Protein AF-A0A9D6D0S6-F1 (afdb_monomer_lite)

pLDDT: mean 85.28, std 17.24, range [47.19, 98.06]

Radius of gyration: 24.93 Å; chains: 1; bounding box: 35×50×74 Å

Sequence (89 aa):
MKQRQTYIVFVRDNTTGGEFIHTYAESAGQHHRAIEATRRKYAEPRYTVHTAYTLDELENMTSTIRRWTAQPKRTEQLAMPDFLQLAKA

Structure (mmCIF, N/CA/C/O backbone):
data_AF-A0A9D6D0S6-F1
#
_entry.id   AF-A0A9D6D0S6-F1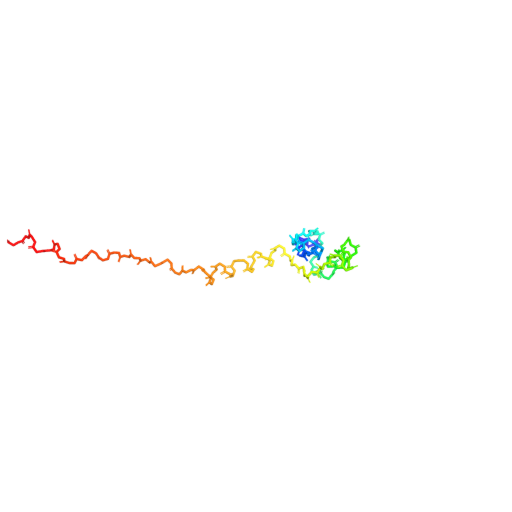
#
loop_
_atom_site.group_PDB
_atom_site.id
_atom_site.type_symbol
_atom_site.label_atom_id
_atom_site.label_alt_id
_atom_site.label_comp_id
_atom_site.label_asym_id
_atom_site.label_entity_id
_atom_site.label_seq_id
_atom_site.pdbx_PDB_ins_code
_atom_site.Cartn_x
_atom_site.Cartn_y
_atom_site.Cartn_z
_atom_site.occupancy
_atom_site.B_iso_or_equiv
_atom_site.auth_seq_id
_atom_site.auth_comp_id
_atom_site.auth_asym_id
_atom_site.auth_atom_id
_atom_site.pdbx_PDB_model_num
ATOM 1 N N . MET A 1 1 ? -23.143 -13.317 -1.829 1.00 55.38 1 MET A N 1
ATOM 2 C CA . MET A 1 1 ? -22.263 -12.462 -2.662 1.00 55.38 1 MET A CA 1
ATOM 3 C C . MET A 1 1 ? -20.934 -12.311 -1.936 1.00 55.38 1 MET A C 1
ATOM 5 O O . MET A 1 1 ? -20.971 -12.113 -0.730 1.00 55.38 1 MET A O 1
ATOM 9 N N . LYS A 1 2 ? -19.780 -12.468 -2.604 1.00 65.81 2 LYS A N 1
ATOM 10 C CA . LYS A 1 2 ? -18.481 -12.214 -1.950 1.00 65.81 2 LYS A CA 1
ATOM 11 C C . LYS A 1 2 ? -18.370 -10.714 -1.666 1.00 65.81 2 LYS A C 1
ATOM 13 O O . LYS A 1 2 ? -18.588 -9.917 -2.577 1.00 65.81 2 LYS A O 1
ATOM 18 N N . GLN A 1 3 ? -18.078 -10.345 -0.421 1.00 80.50 3 GLN A N 1
ATOM 19 C CA . GLN A 1 3 ? -17.881 -8.950 -0.036 1.00 80.50 3 GLN A CA 1
ATOM 20 C C . GLN A 1 3 ? -16.667 -8.406 -0.798 1.00 80.50 3 GLN A C 1
ATOM 22 O O . GLN A 1 3 ? -15.582 -8.993 -0.748 1.00 80.50 3 GLN A O 1
ATOM 27 N N . ARG A 1 4 ? -16.878 -7.337 -1.575 1.00 88.56 4 ARG A N 1
ATOM 28 C CA . ARG A 1 4 ? -15.786 -6.632 -2.251 1.00 88.56 4 ARG A CA 1
ATOM 29 C C . ARG A 1 4 ? -15.084 -5.747 -1.230 1.00 88.56 4 ARG A C 1
ATOM 31 O O . ARG A 1 4 ? -15.751 -5.079 -0.446 1.00 88.56 4 ARG A O 1
ATOM 38 N N . GLN A 1 5 ? -13.762 -5.751 -1.263 1.00 95.06 5 GLN A N 1
ATOM 39 C CA . GLN A 1 5 ? -12.898 -4.909 -0.454 1.00 95.06 5 GLN A CA 1
ATOM 40 C C . GLN A 1 5 ? -12.132 -3.948 -1.357 1.00 95.06 5 GLN A C 1
ATOM 42 O O . GLN A 1 5 ? -11.754 -4.285 -2.485 1.00 95.06 5 GLN A O 1
ATOM 47 N N . THR A 1 6 ? -11.902 -2.745 -0.842 1.00 96.44 6 THR A N 1
ATOM 48 C CA . THR A 1 6 ? -11.041 -1.760 -1.488 1.00 96.44 6 THR A CA 1
ATOM 49 C C . THR A 1 6 ? -9.612 -1.998 -1.033 1.00 96.44 6 THR A C 1
ATOM 51 O O . THR A 1 6 ? -9.315 -1.856 0.148 1.00 96.44 6 THR A O 1
ATOM 54 N N . TYR A 1 7 ? -8.740 -2.347 -1.969 1.00 97.56 7 TYR A N 1
ATOM 55 C CA . TYR A 1 7 ? -7.304 -2.482 -1.770 1.00 97.56 7 TYR A CA 1
ATOM 56 C C . TYR A 1 7 ? -6.606 -1.175 -2.127 1.00 97.56 7 TYR A C 1
ATOM 58 O O . TYR A 1 7 ? -6.895 -0.582 -3.164 1.00 97.56 7 TYR A O 1
ATOM 66 N N . ILE A 1 8 ? -5.669 -0.759 -1.288 1.00 97.75 8 ILE A N 1
ATOM 67 C CA . ILE A 1 8 ? -4.816 0.416 -1.425 1.00 97.75 8 ILE A CA 1
ATOM 68 C C . ILE A 1 8 ? -3.377 -0.086 -1.512 1.00 97.75 8 ILE A C 1
ATOM 70 O O . ILE A 1 8 ? -2.870 -0.708 -0.579 1.00 97.75 8 ILE A O 1
ATOM 74 N N . VAL A 1 9 ? -2.736 0.161 -2.651 1.00 97.88 9 VAL A N 1
ATOM 75 C CA . VAL A 1 9 ? -1.370 -0.266 -2.963 1.00 97.88 9 VAL A CA 1
ATOM 76 C C . VAL A 1 9 ? -0.457 0.950 -2.986 1.00 97.88 9 VAL A C 1
ATOM 78 O O . VAL A 1 9 ? -0.756 1.929 -3.666 1.00 97.88 9 VAL A O 1
ATOM 81 N N . PHE A 1 10 ? 0.660 0.883 -2.268 1.00 97.69 10 PHE A N 1
ATOM 82 C CA . PHE A 1 10 ? 1.638 1.968 -2.201 1.00 97.69 10 PHE A CA 1
ATOM 83 C C . PHE A 1 10 ? 2.713 1.789 -3.269 1.00 97.69 10 PHE A C 1
ATOM 85 O O . PHE A 1 10 ? 3.313 0.714 -3.391 1.00 97.69 10 PHE A O 1
ATOM 92 N N . VAL A 1 11 ? 2.952 2.848 -4.037 1.00 97.94 11 VAL A N 1
ATOM 93 C CA . VAL A 1 11 ? 3.891 2.863 -5.157 1.00 97.94 11 VAL A CA 1
ATOM 94 C C . VAL A 1 11 ? 4.822 4.056 -5.020 1.00 97.94 11 VAL A C 1
ATOM 96 O O . VAL A 1 11 ? 4.380 5.170 -4.751 1.00 97.94 11 VAL A O 1
ATOM 99 N N . ARG A 1 12 ? 6.108 3.824 -5.260 1.00 97.94 12 ARG A N 1
ATOM 100 C CA . ARG A 1 12 ? 7.126 4.865 -5.357 1.00 97.94 12 ARG A CA 1
ATOM 101 C C . ARG A 1 12 ? 7.601 4.994 -6.795 1.00 97.94 12 ARG A C 1
ATOM 103 O O . ARG A 1 12 ? 7.911 3.990 -7.429 1.00 97.94 12 ARG A O 1
ATOM 110 N N . ASP A 1 13 ? 7.688 6.217 -7.301 1.00 97.75 13 ASP A N 1
ATOM 111 C CA . ASP A 1 13 ? 8.452 6.529 -8.507 1.00 97.75 13 ASP A CA 1
ATOM 112 C C . ASP A 1 13 ? 9.923 6.717 -8.114 1.00 97.75 13 ASP A C 1
ATOM 114 O O . ASP A 1 13 ? 10.280 7.640 -7.383 1.00 97.75 13 ASP A O 1
ATOM 118 N N . ASN A 1 14 ? 10.789 5.822 -8.578 1.00 97.25 14 ASN A N 1
ATOM 119 C CA . ASN A 1 14 ? 12.210 5.823 -8.242 1.00 97.25 14 ASN A CA 1
ATOM 120 C C . ASN A 1 14 ? 12.980 6.944 -8.954 1.00 97.25 14 ASN A C 1
ATOM 122 O O . ASN A 1 14 ? 14.091 7.265 -8.543 1.00 97.25 14 ASN A O 1
ATOM 126 N N . THR A 1 15 ? 12.410 7.546 -10.003 1.00 96.12 15 THR A N 1
ATOM 127 C CA . THR A 1 15 ? 13.051 8.649 -10.733 1.00 96.12 15 THR A CA 1
ATOM 128 C C . THR A 1 15 ? 12.857 9.986 -10.031 1.00 96.12 15 THR A C 1
ATOM 130 O O . THR A 1 15 ? 13.784 10.786 -9.967 1.00 96.12 15 THR A O 1
ATOM 133 N N . THR A 1 16 ? 11.669 10.218 -9.469 1.00 96.44 16 THR A N 1
ATOM 134 C CA . THR A 1 16 ? 11.337 11.465 -8.762 1.00 96.44 16 THR A CA 1
ATOM 135 C C . THR A 1 16 ? 11.445 11.335 -7.245 1.00 96.44 16 THR A C 1
ATOM 137 O O . THR A 1 16 ? 11.519 12.339 -6.543 1.00 96.44 16 THR A O 1
ATOM 140 N N . GLY A 1 17 ? 11.433 10.106 -6.725 1.00 94.56 17 GLY A N 1
ATOM 141 C CA . GLY A 1 17 ? 11.330 9.811 -5.299 1.00 94.56 17 GLY A CA 1
ATOM 142 C C . GLY A 1 17 ? 9.914 9.948 -4.732 1.00 94.56 17 GLY A C 1
ATOM 143 O O . GLY A 1 17 ? 9.735 9.688 -3.546 1.00 94.56 17 GLY A O 1
ATOM 144 N N . GLY A 1 18 ? 8.924 10.338 -5.542 1.00 96.94 18 GLY A N 1
ATOM 145 C CA . GLY A 1 18 ? 7.552 10.564 -5.092 1.00 96.94 18 GLY A CA 1
ATOM 146 C C . GLY A 1 18 ? 6.790 9.270 -4.805 1.00 96.94 18 GLY A C 1
ATOM 147 O O . GLY A 1 18 ? 6.920 8.285 -5.533 1.00 96.94 18 GLY A O 1
ATOM 148 N N . GLU A 1 19 ? 5.953 9.292 -3.770 1.00 97.25 19 GLU A N 1
ATOM 149 C CA . GLU A 1 19 ? 5.084 8.179 -3.384 1.00 97.25 19 GLU A CA 1
ATOM 150 C C . GLU A 1 19 ? 3.618 8.509 -3.677 1.00 97.25 19 GLU A C 1
ATOM 152 O O . GLU A 1 19 ? 3.164 9.640 -3.498 1.00 97.25 19 GLU A O 1
ATOM 157 N N . PHE A 1 20 ? 2.866 7.514 -4.138 1.00 96.81 20 PHE A N 1
ATOM 158 C CA . PHE A 1 20 ? 1.438 7.630 -4.402 1.00 96.81 20 PHE A CA 1
ATOM 159 C C . PHE A 1 20 ? 0.720 6.302 -4.153 1.00 96.81 20 PHE A C 1
ATOM 161 O O . PHE A 1 20 ? 1.336 5.243 -4.016 1.00 96.81 20 PHE A O 1
ATOM 168 N N . ILE A 1 21 ? -0.610 6.361 -4.098 1.00 97.06 21 ILE A N 1
ATOM 169 C CA . ILE A 1 21 ? -1.461 5.187 -3.910 1.00 97.06 21 ILE A CA 1
ATOM 170 C C . ILE A 1 21 ? -2.166 4.793 -5.205 1.00 97.06 21 ILE A C 1
ATOM 172 O O . ILE A 1 21 ? -2.552 5.639 -6.014 1.00 97.06 21 ILE A O 1
ATOM 176 N N . HIS A 1 22 ? -2.386 3.495 -5.374 1.00 96.75 22 HIS A N 1
ATOM 177 C CA . HIS A 1 22 ? -3.264 2.945 -6.395 1.00 96.75 22 HIS A CA 1
ATOM 178 C C . HIS A 1 22 ? -4.343 2.078 -5.750 1.00 96.75 22 HIS A C 1
ATOM 180 O O . HIS A 1 22 ? -4.058 1.339 -4.810 1.00 96.75 22 HIS A O 1
ATOM 186 N N . THR A 1 23 ? -5.579 2.160 -6.238 1.00 96.38 23 THR A N 1
ATOM 187 C CA . THR A 1 23 ? -6.728 1.485 -5.624 1.00 96.38 23 THR A CA 1
ATOM 188 C C . THR A 1 23 ? -7.331 0.415 -6.529 1.00 96.38 23 THR A C 1
ATOM 190 O O . THR A 1 23 ? -7.404 0.583 -7.744 1.00 96.38 23 THR A O 1
ATOM 193 N N . TYR A 1 24 ? -7.803 -0.679 -5.927 1.00 92.31 24 TYR A N 1
ATOM 194 C CA . TYR A 1 24 ? -8.582 -1.730 -6.595 1.00 92.31 24 TYR A CA 1
ATOM 195 C C . TYR A 1 24 ? -9.792 -2.112 -5.758 1.00 92.31 24 TYR A C 1
ATOM 197 O O . TYR A 1 24 ? -9.742 -2.059 -4.535 1.00 92.31 24 TYR A O 1
ATOM 205 N N . ALA A 1 25 ? -10.856 -2.575 -6.409 1.00 93.12 25 ALA A N 1
ATOM 206 C CA . ALA A 1 25 ? -12.002 -3.176 -5.739 1.00 93.12 25 ALA A CA 1
ATOM 207 C C . ALA A 1 25 ? -12.099 -4.656 -6.117 1.00 93.12 25 ALA A C 1
ATOM 209 O O . ALA A 1 25 ? -12.545 -4.991 -7.220 1.00 93.12 25 ALA A O 1
ATOM 210 N N . GLU A 1 26 ? -11.725 -5.537 -5.196 1.00 92.56 26 GLU A N 1
ATOM 211 C CA . GLU A 1 26 ? -11.626 -6.978 -5.436 1.00 92.56 26 GLU A CA 1
ATOM 212 C C . GLU A 1 26 ? -12.326 -7.804 -4.361 1.00 92.56 26 GLU A C 1
ATOM 214 O O . GLU A 1 26 ? -12.778 -7.279 -3.349 1.00 92.56 26 GLU A O 1
ATOM 219 N N . SER A 1 27 ? -12.467 -9.107 -4.595 1.00 93.38 27 SER A N 1
ATOM 220 C CA . SER A 1 27 ? -12.955 -10.015 -3.545 1.00 93.38 27 SER A CA 1
ATOM 221 C C . SER A 1 27 ? -12.003 -10.033 -2.346 1.00 93.38 27 SER A C 1
ATOM 223 O O . SER A 1 27 ? -10.801 -9.854 -2.516 1.00 93.38 27 SER A O 1
ATOM 225 N N . ALA A 1 28 ? -12.526 -10.320 -1.153 1.00 92.75 28 ALA A N 1
ATOM 226 C CA . ALA A 1 28 ? -11.693 -10.485 0.035 1.00 92.75 28 ALA A CA 1
ATOM 227 C C . ALA A 1 28 ? -10.571 -11.531 -0.154 1.00 92.75 28 ALA A C 1
ATOM 229 O O . ALA A 1 28 ? -10.760 -12.551 -0.826 1.00 92.75 28 ALA A O 1
ATOM 230 N N . GLY A 1 29 ? -9.411 -11.268 0.458 1.00 92.00 29 GLY A N 1
ATOM 231 C CA . GLY A 1 29 ? -8.207 -12.109 0.390 1.00 92.00 29 GLY A CA 1
ATOM 232 C C . GLY A 1 29 ? -7.336 -11.949 -0.867 1.00 92.00 29 GLY A C 1
ATOM 233 O O . GLY A 1 29 ? -6.471 -12.784 -1.109 1.00 92.00 29 GLY A O 1
ATOM 234 N N . GLN A 1 30 ? -7.542 -10.909 -1.682 1.00 95.25 30 GLN A N 1
ATOM 235 C CA . GLN A 1 30 ? -6.863 -10.723 -2.974 1.00 95.25 30 GLN A CA 1
ATOM 236 C C . GLN A 1 30 ? -5.686 -9.729 -2.959 1.00 95.25 30 GLN A C 1
ATOM 238 O O . GLN A 1 30 ? -5.331 -9.183 -4.006 1.00 95.25 30 GLN A O 1
ATOM 243 N N . HIS A 1 31 ? -5.027 -9.517 -1.813 1.00 96.19 31 HIS A N 1
ATOM 244 C CA . HIS A 1 31 ? -3.878 -8.601 -1.690 1.00 96.19 31 HIS A CA 1
ATOM 245 C C . HIS A 1 31 ? -2.788 -8.869 -2.733 1.00 96.19 31 HIS A C 1
ATOM 247 O O . HIS A 1 31 ? -2.317 -7.947 -3.396 1.00 96.19 31 HIS A O 1
ATOM 253 N N . HIS A 1 32 ? -2.428 -10.141 -2.929 1.00 96.06 32 HIS A N 1
ATOM 254 C CA . HIS A 1 32 ? -1.403 -10.528 -3.896 1.00 96.06 32 HIS A CA 1
ATOM 255 C C . HIS A 1 32 ? -1.780 -10.119 -5.325 1.00 96.06 32 HIS A C 1
ATOM 257 O O . HIS A 1 32 ? -0.964 -9.533 -6.032 1.00 96.06 32 HIS A O 1
ATOM 263 N N . ARG A 1 33 ? -3.041 -10.328 -5.725 1.00 94.88 33 ARG A N 1
ATOM 264 C CA . ARG A 1 33 ? -3.521 -9.935 -7.056 1.00 94.88 33 ARG A CA 1
ATOM 265 C C . ARG A 1 33 ? -3.503 -8.424 -7.251 1.00 94.88 33 ARG A C 1
ATOM 267 O O . ARG A 1 33 ? -3.136 -7.968 -8.330 1.00 94.88 33 ARG A O 1
ATOM 274 N N . ALA A 1 34 ? -3.859 -7.650 -6.224 1.00 95.62 34 ALA A N 1
ATOM 275 C CA . ALA A 1 34 ? -3.769 -6.191 -6.279 1.00 95.62 34 ALA A CA 1
ATOM 276 C C . ALA A 1 34 ? -2.312 -5.729 -6.482 1.00 95.62 34 ALA A C 1
ATOM 278 O O . ALA A 1 34 ? -2.047 -4.859 -7.315 1.00 95.62 34 ALA A O 1
ATOM 279 N N . ILE A 1 35 ? -1.351 -6.352 -5.789 1.00 96.44 35 ILE A N 1
ATOM 280 C CA . ILE A 1 35 ? 0.083 -6.072 -5.965 1.00 96.44 35 ILE A CA 1
ATOM 281 C C . ILE A 1 35 ? 0.542 -6.445 -7.379 1.00 96.44 35 ILE A C 1
ATOM 283 O O . ILE A 1 35 ? 1.164 -5.624 -8.049 1.00 96.44 35 ILE A O 1
ATOM 287 N N . GLU A 1 36 ? 0.218 -7.644 -7.864 1.00 95.94 36 GLU A N 1
ATOM 288 C CA . GLU A 1 36 ? 0.608 -8.090 -9.207 1.00 95.94 36 GLU A CA 1
ATOM 289 C C . GLU A 1 36 ? 0.024 -7.203 -10.309 1.00 95.94 36 GLU A C 1
ATOM 291 O O . GLU A 1 36 ? 0.743 -6.804 -11.227 1.00 95.94 36 GLU A O 1
ATOM 296 N N . ALA A 1 37 ? -1.259 -6.846 -10.210 1.00 95.44 37 ALA A N 1
ATOM 297 C CA . ALA A 1 37 ? -1.900 -5.926 -11.144 1.00 95.44 37 ALA A CA 1
ATOM 298 C C . ALA A 1 37 ? -1.197 -4.558 -11.146 1.00 95.44 37 ALA A C 1
ATOM 300 O O . ALA A 1 37 ? -0.937 -3.991 -12.209 1.00 95.44 37 ALA A O 1
ATOM 301 N N . THR A 1 38 ? -0.803 -4.069 -9.966 1.00 96.62 38 THR A N 1
ATOM 302 C CA . THR A 1 38 ? -0.048 -2.815 -9.828 1.00 96.62 38 THR A CA 1
ATOM 303 C C . THR A 1 38 ? 1.333 -2.916 -10.454 1.00 96.62 38 THR A C 1
ATOM 305 O O . THR A 1 38 ? 1.713 -2.013 -11.188 1.00 96.62 38 THR A O 1
ATOM 308 N N . ARG A 1 39 ? 2.058 -4.020 -10.245 1.00 96.94 39 ARG A N 1
ATOM 309 C CA . ARG A 1 39 ? 3.383 -4.249 -10.847 1.00 96.94 39 ARG A CA 1
ATOM 310 C C . ARG A 1 39 ? 3.334 -4.315 -12.371 1.00 96.94 39 ARG A C 1
ATOM 312 O O . ARG A 1 39 ? 4.243 -3.825 -13.028 1.00 96.94 39 ARG A O 1
ATOM 319 N N . ARG A 1 40 ? 2.260 -4.866 -12.948 1.00 95.94 40 ARG A N 1
ATOM 320 C CA . ARG A 1 40 ? 2.054 -4.859 -14.409 1.00 95.94 40 ARG A CA 1
ATOM 321 C C . ARG A 1 40 ? 1.861 -3.448 -14.963 1.00 95.94 40 ARG A C 1
ATOM 323 O O . ARG A 1 40 ? 2.260 -3.184 -16.090 1.00 95.94 40 ARG A O 1
ATOM 330 N N . LYS A 1 41 ? 1.246 -2.551 -14.186 1.00 96.25 41 LYS A N 1
ATOM 331 C CA . LYS A 1 41 ? 1.010 -1.154 -14.577 1.00 96.25 41 LYS A CA 1
ATOM 332 C C . LYS A 1 41 ? 2.217 -0.250 -14.311 1.00 96.25 41 LYS A C 1
ATOM 334 O O . LYS A 1 41 ? 2.508 0.636 -15.108 1.00 96.25 41 LYS A O 1
ATOM 339 N N . TYR A 1 42 ? 2.899 -0.476 -13.195 1.00 96.19 42 TYR A N 1
ATOM 340 C CA . TYR A 1 42 ? 4.026 0.305 -12.701 1.00 96.19 42 TYR A CA 1
ATOM 341 C C . TYR A 1 42 ? 5.229 -0.624 -12.545 1.00 96.19 42 TYR A C 1
ATOM 343 O O . TYR A 1 42 ? 5.489 -1.156 -11.466 1.00 96.19 42 TYR A O 1
ATOM 351 N N . ALA A 1 43 ? 5.918 -0.858 -13.660 1.00 93.62 43 ALA A N 1
ATOM 352 C CA . ALA A 1 43 ? 7.021 -1.803 -13.727 1.00 93.62 43 ALA A CA 1
ATOM 353 C C . ALA A 1 43 ? 8.344 -1.213 -13.208 1.00 93.62 43 ALA A C 1
ATOM 355 O O . ALA A 1 43 ? 8.623 -0.012 -13.320 1.00 93.62 43 ALA A O 1
ATOM 356 N N . GLU A 1 44 ? 9.186 -2.101 -12.690 1.00 92.44 44 GLU A N 1
ATOM 357 C CA . GLU A 1 44 ? 10.585 -1.825 -12.375 1.00 92.44 44 GLU A CA 1
ATOM 358 C C . GLU A 1 44 ? 11.411 -1.576 -13.660 1.00 92.44 44 GLU A C 1
ATOM 360 O O . GLU A 1 44 ? 11.035 -2.049 -14.737 1.00 92.44 44 GLU A O 1
ATOM 365 N N . PRO A 1 45 ? 12.529 -0.823 -13.587 1.00 94.69 45 PRO A N 1
ATOM 366 C CA . PRO A 1 45 ? 13.111 -0.215 -12.385 1.00 94.69 45 PRO A CA 1
ATOM 367 C C . PRO A 1 45 ? 12.510 1.152 -12.040 1.00 94.69 45 PRO A C 1
ATOM 369 O O . PRO A 1 45 ? 12.883 1.750 -11.033 1.00 94.69 45 PRO A O 1
ATOM 372 N N . ARG A 1 46 ? 11.607 1.683 -12.874 1.00 96.81 46 A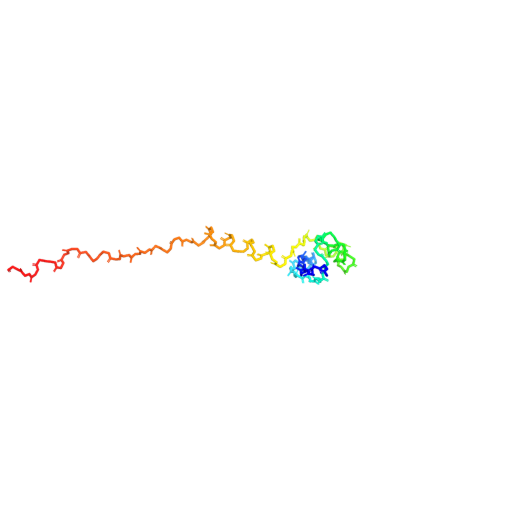RG A N 1
ATOM 373 C CA . ARG A 1 46 ? 11.066 3.034 -12.692 1.00 96.81 46 ARG A CA 1
ATOM 374 C C . ARG A 1 46 ? 10.202 3.145 -11.442 1.00 96.81 46 ARG A C 1
ATOM 376 O O . ARG A 1 46 ? 10.261 4.167 -10.769 1.00 96.81 46 ARG A O 1
ATOM 383 N N . TYR A 1 47 ? 9.419 2.119 -11.137 1.00 98.06 47 TYR A N 1
ATOM 384 C CA . TYR A 1 47 ? 8.525 2.124 -9.989 1.00 98.06 47 TYR A CA 1
ATOM 385 C C . TYR A 1 47 ? 8.843 0.987 -9.028 1.00 98.06 47 TYR A C 1
ATOM 387 O O . TYR A 1 47 ? 9.172 -0.114 -9.458 1.00 98.06 47 TYR A O 1
ATOM 395 N N . THR A 1 48 ? 8.679 1.249 -7.734 1.00 97.81 48 THR A N 1
ATOM 396 C CA . THR A 1 48 ? 8.697 0.228 -6.683 1.00 97.81 48 THR A CA 1
ATOM 397 C C . THR A 1 48 ? 7.283 0.064 -6.143 1.00 97.81 48 THR A C 1
ATOM 399 O O . THR A 1 48 ? 6.684 1.026 -5.665 1.00 97.81 48 THR A O 1
ATOM 402 N N . VAL A 1 49 ? 6.740 -1.152 -6.202 1.00 97.50 49 VAL A N 1
ATOM 403 C CA . VAL A 1 49 ? 5.446 -1.488 -5.588 1.00 97.50 49 VAL A CA 1
ATOM 404 C C . VAL A 1 49 ? 5.706 -2.145 -4.238 1.00 97.50 49 VAL A C 1
ATOM 406 O O . VAL A 1 49 ? 6.251 -3.249 -4.190 1.00 97.50 49 VAL A O 1
ATOM 409 N N . HIS A 1 50 ? 5.308 -1.479 -3.154 1.00 95.44 50 HIS A N 1
ATOM 410 C CA . HIS A 1 50 ? 5.642 -1.897 -1.792 1.00 95.44 50 HIS A CA 1
ATOM 411 C C . HIS A 1 50 ? 4.717 -2.998 -1.276 1.00 95.44 50 HIS A C 1
ATOM 413 O O . HIS A 1 50 ? 5.104 -4.158 -1.163 1.00 95.44 50 HIS A O 1
ATOM 419 N N . THR A 1 51 ? 3.486 -2.628 -0.937 1.00 95.38 51 THR A N 1
ATOM 420 C CA . THR A 1 51 ? 2.512 -3.523 -0.317 1.00 95.38 51 THR A CA 1
ATOM 421 C C . THR A 1 51 ? 1.097 -3.046 -0.613 1.00 95.38 51 THR A C 1
ATOM 423 O O . THR A 1 51 ? 0.894 -1.915 -1.066 1.00 95.38 51 THR A O 1
ATOM 426 N N . ALA A 1 52 ? 0.128 -3.917 -0.351 1.00 96.56 52 ALA A N 1
ATOM 427 C CA . ALA A 1 52 ? -1.289 -3.619 -0.413 1.00 96.56 52 ALA A CA 1
ATOM 428 C C . ALA A 1 52 ? -1.924 -3.841 0.959 1.00 96.56 52 ALA A C 1
ATOM 430 O O . ALA A 1 52 ? -1.630 -4.833 1.621 1.00 96.56 52 ALA A O 1
ATOM 431 N N . TYR A 1 53 ? -2.841 -2.957 1.330 1.00 97.38 53 TYR A N 1
ATOM 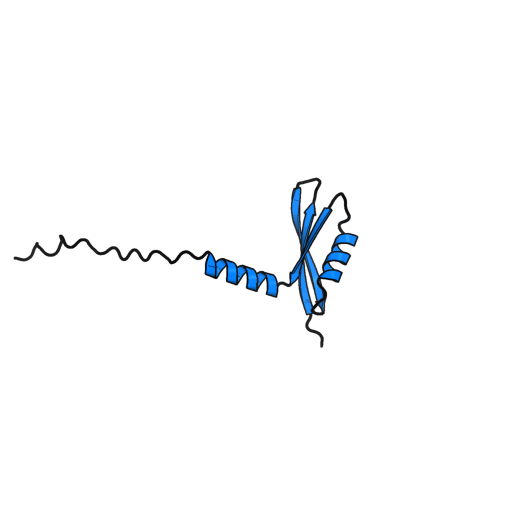432 C CA . TYR A 1 53 ? -3.749 -3.126 2.460 1.00 97.38 53 TYR A CA 1
ATOM 433 C C . TYR A 1 53 ? -5.176 -2.920 1.979 1.00 97.38 53 TYR A C 1
ATOM 435 O O . TYR A 1 53 ? -5.416 -2.203 1.013 1.00 97.38 53 TYR A O 1
ATOM 443 N N . THR A 1 54 ? -6.140 -3.519 2.650 1.00 97.12 54 THR A N 1
ATOM 444 C CA . THR A 1 54 ? -7.535 -3.111 2.521 1.00 97.12 54 THR A CA 1
ATOM 445 C C . THR A 1 54 ? -7.756 -1.780 3.237 1.00 97.12 54 THR A C 1
ATOM 447 O O . THR A 1 54 ? -7.011 -1.420 4.152 1.00 97.12 54 THR A O 1
ATOM 450 N N . LEU A 1 55 ? -8.785 -1.037 2.832 1.00 96.00 55 LEU A N 1
ATOM 451 C CA . LEU A 1 55 ? -9.184 0.188 3.526 1.00 96.00 55 LEU A CA 1
ATOM 452 C C . LEU A 1 55 ? -9.443 -0.080 5.019 1.00 96.00 55 LEU A C 1
ATOM 454 O O . LEU A 1 55 ? -8.891 0.621 5.861 1.00 96.00 55 LEU A O 1
ATOM 458 N N . ASP A 1 56 ? -10.169 -1.154 5.334 1.00 95.00 56 ASP A N 1
ATOM 459 C CA . ASP A 1 56 ? -10.478 -1.556 6.711 1.00 95.00 56 ASP A CA 1
ATOM 460 C C . ASP A 1 56 ? -9.203 -1.831 7.535 1.00 95.00 56 ASP A C 1
ATOM 462 O O . ASP A 1 56 ? -9.102 -1.442 8.699 1.00 95.00 56 ASP A O 1
ATOM 466 N N . GLU A 1 57 ? -8.189 -2.475 6.942 1.00 96.50 57 GLU A N 1
ATOM 467 C CA . GLU A 1 57 ? -6.889 -2.687 7.594 1.00 96.50 57 GLU A CA 1
ATOM 468 C C . GLU A 1 57 ? -6.182 -1.357 7.890 1.00 96.50 57 GLU A C 1
ATOM 470 O O . GLU A 1 57 ? -5.664 -1.175 8.995 1.00 96.50 57 GLU A O 1
ATOM 475 N N . LEU A 1 58 ? -6.180 -0.411 6.942 1.00 95.81 58 LEU A N 1
ATOM 476 C CA . LEU A 1 58 ? -5.575 0.910 7.147 1.00 95.81 58 LEU A CA 1
ATOM 477 C C . LEU A 1 58 ? -6.298 1.715 8.228 1.00 95.81 58 LEU A C 1
ATOM 479 O O . LEU A 1 58 ? -5.647 2.373 9.044 1.00 95.81 58 LEU A O 1
ATOM 483 N N . GLU A 1 59 ? -7.625 1.657 8.265 1.00 95.75 59 GLU A N 1
ATOM 484 C CA . GLU A 1 59 ? -8.428 2.324 9.288 1.00 95.75 59 GLU A CA 1
ATOM 485 C C . GLU A 1 59 ? -8.159 1.732 10.675 1.00 95.75 59 GLU A C 1
ATOM 487 O O . GLU A 1 59 ? -7.909 2.475 11.629 1.00 95.75 59 GLU A O 1
ATOM 492 N N . ASN A 1 60 ? -8.097 0.402 10.782 1.00 96.19 60 ASN A N 1
ATOM 493 C CA . ASN A 1 60 ? -7.765 -0.298 12.024 1.00 96.19 60 ASN A CA 1
ATOM 494 C C . ASN A 1 60 ? -6.351 0.030 12.522 1.00 96.19 60 ASN A C 1
ATOM 496 O O . ASN A 1 60 ? -6.154 0.304 13.713 1.00 96.19 60 ASN A O 1
ATOM 500 N N . MET A 1 61 ? -5.363 0.054 11.624 1.00 95.12 61 MET A N 1
ATOM 501 C CA . MET A 1 61 ? -3.998 0.463 11.964 1.00 95.12 61 MET A CA 1
ATOM 502 C C . MET A 1 61 ? -3.951 1.925 12.411 1.00 95.12 61 MET A C 1
ATOM 504 O O . MET A 1 61 ? -3.370 2.230 13.451 1.00 95.12 61 MET A O 1
ATOM 508 N N . THR A 1 62 ? -4.622 2.826 11.692 1.00 93.81 62 THR A N 1
ATOM 509 C CA . THR A 1 62 ? -4.672 4.254 12.040 1.00 93.81 62 THR A CA 1
ATOM 510 C C . THR A 1 62 ? -5.339 4.482 13.396 1.00 93.81 62 THR A C 1
ATOM 512 O O . THR A 1 62 ? -4.844 5.265 14.207 1.00 93.81 62 THR A O 1
ATOM 515 N N . SER A 1 63 ? -6.436 3.776 13.673 1.00 92.19 63 SER A N 1
ATOM 516 C CA . SER A 1 63 ? -7.121 3.803 14.969 1.00 92.19 63 SER A CA 1
ATOM 517 C C . SER A 1 63 ? -6.201 3.342 16.101 1.00 92.19 63 SER A C 1
ATOM 519 O O . SER A 1 63 ? -6.085 4.009 17.132 1.00 92.19 63 SER A O 1
ATOM 521 N N . THR A 1 64 ? -5.465 2.252 15.876 1.00 92.00 64 THR A N 1
ATOM 522 C CA . THR A 1 64 ? -4.487 1.727 16.835 1.00 92.00 64 THR A CA 1
ATOM 523 C C . THR A 1 64 ? -3.372 2.736 17.094 1.00 92.00 64 THR A C 1
ATOM 525 O O . THR A 1 64 ? -3.093 3.045 18.249 1.00 92.00 64 THR A O 1
ATOM 528 N N . ILE A 1 65 ? -2.783 3.314 16.043 1.00 92.19 65 ILE A N 1
ATOM 529 C CA . ILE A 1 65 ? -1.751 4.350 16.170 1.00 92.19 65 ILE A CA 1
ATOM 530 C C . ILE A 1 65 ? -2.286 5.511 17.003 1.00 92.19 65 ILE A C 1
ATOM 532 O O . ILE A 1 65 ? -1.667 5.861 17.999 1.00 92.19 65 ILE A O 1
ATOM 536 N N . ARG A 1 66 ? -3.463 6.051 16.665 1.00 89.69 66 ARG A N 1
ATOM 537 C CA . ARG A 1 66 ? -4.080 7.158 17.413 1.00 89.69 66 ARG A CA 1
ATOM 538 C C . ARG A 1 66 ? -4.284 6.822 18.884 1.00 89.69 66 ARG A C 1
ATOM 540 O O . ARG A 1 66 ? -4.037 7.673 19.727 1.00 89.69 66 ARG A O 1
ATOM 547 N N . ARG A 1 67 ? -4.708 5.598 19.206 1.00 87.19 67 ARG A N 1
ATOM 548 C CA . ARG A 1 67 ? -4.879 5.158 20.597 1.00 87.19 67 ARG A CA 1
ATOM 549 C C . ARG A 1 67 ? -3.567 5.203 21.384 1.00 87.19 67 ARG A C 1
ATOM 551 O O . ARG A 1 67 ? -3.593 5.565 22.554 1.00 87.19 67 ARG A O 1
ATOM 558 N N . TRP A 1 68 ? -2.453 4.824 20.763 1.00 87.31 68 TRP A N 1
ATOM 559 C CA . TRP A 1 68 ? -1.145 4.759 21.424 1.00 87.31 68 TRP A CA 1
ATOM 560 C C . TRP A 1 68 ? -0.366 6.078 21.382 1.00 87.31 68 TRP A C 1
ATOM 562 O O . TRP A 1 68 ? 0.436 6.332 22.275 1.00 87.31 68 TRP A O 1
ATOM 572 N N . THR A 1 69 ? -0.586 6.918 20.368 1.00 87.44 69 THR A N 1
ATOM 573 C CA . THR A 1 69 ? 0.112 8.204 20.202 1.00 87.44 69 THR A CA 1
ATOM 574 C C . THR A 1 69 ? -0.666 9.395 20.740 1.00 87.44 69 THR A C 1
ATOM 576 O O . THR A 1 69 ? -0.078 10.463 20.915 1.00 87.44 69 THR A O 1
ATOM 579 N N . ALA A 1 70 ? -1.963 9.243 21.033 1.00 72.19 70 ALA A N 1
ATOM 580 C CA . ALA A 1 70 ? -2.702 10.234 21.797 1.00 72.19 70 ALA A CA 1
ATOM 581 C C . ALA A 1 70 ? -2.064 10.337 23.186 1.00 72.19 70 ALA A C 1
ATOM 583 O O . ALA A 1 70 ? -2.305 9.508 24.063 1.00 72.19 70 ALA A O 1
ATOM 584 N N . GLN A 1 71 ? -1.229 11.363 23.376 1.00 60.38 71 GLN A N 1
ATOM 585 C CA . GLN A 1 71 ? -0.761 11.729 24.703 1.00 60.38 71 GLN A CA 1
ATOM 586 C C . GLN A 1 71 ? -1.991 11.899 25.601 1.00 60.38 71 GLN A C 1
ATOM 588 O O . GLN A 1 71 ? -2.979 12.501 25.153 1.00 60.38 71 GLN A O 1
ATOM 593 N N . PRO A 1 72 ? -1.975 11.393 26.850 1.00 58.66 72 PRO A N 1
ATOM 594 C CA . PRO A 1 72 ? -2.991 11.794 27.803 1.00 58.66 72 PRO A CA 1
ATOM 595 C C . PRO A 1 72 ? -2.972 13.318 27.808 1.00 58.66 72 PRO A C 1
ATOM 597 O O . PRO A 1 72 ? -1.916 13.916 28.025 1.00 58.66 72 PRO A O 1
ATOM 600 N N . LYS A 1 73 ? -4.113 13.949 27.491 1.00 56.53 73 LYS A N 1
ATOM 601 C CA . LYS A 1 73 ? -4.269 15.387 27.703 1.00 56.53 73 LYS A CA 1
ATOM 602 C C . LYS A 1 73 ? -3.799 15.615 29.129 1.00 56.53 73 LYS A C 1
ATOM 604 O O . LYS A 1 73 ? -4.406 15.081 30.055 1.00 56.53 73 LYS A O 1
ATOM 609 N N . ARG A 1 74 ? -2.673 16.309 29.294 1.00 50.25 74 ARG A N 1
ATOM 610 C CA . ARG A 1 74 ? -2.214 16.748 30.600 1.00 50.25 74 ARG A CA 1
ATOM 611 C C . ARG A 1 74 ? -3.320 17.677 31.064 1.00 50.25 74 ARG A C 1
ATOM 613 O O . ARG A 1 74 ? -3.419 18.807 30.595 1.00 50.25 74 ARG A O 1
ATOM 620 N N . THR A 1 75 ? -4.248 17.151 31.853 1.00 52.66 75 THR A N 1
ATOM 621 C CA . THR A 1 75 ? -5.246 17.965 32.520 1.00 52.66 75 THR A CA 1
ATOM 622 C C . THR A 1 75 ? -4.446 18.750 33.538 1.00 52.66 75 THR A C 1
ATOM 624 O O . THR A 1 75 ? -4.266 18.320 34.672 1.00 52.66 75 THR A O 1
ATOM 627 N N . GLU A 1 76 ? -3.879 19.872 33.107 1.00 53.94 76 GLU A N 1
ATOM 628 C CA . GLU A 1 76 ? -3.485 20.933 34.012 1.00 53.94 76 GLU A CA 1
ATOM 629 C C . GLU A 1 76 ? -4.797 21.470 34.588 1.00 53.94 76 GLU A C 1
ATOM 631 O O . GLU A 1 76 ? -5.339 22.488 34.170 1.00 53.94 76 GLU A O 1
ATOM 636 N N . GLN A 1 77 ? -5.353 20.729 35.552 1.00 51.66 77 GLN A N 1
ATOM 637 C CA . GLN A 1 77 ? -6.021 21.366 36.667 1.00 51.66 77 GLN A CA 1
ATOM 638 C C . GLN A 1 77 ? -4.938 22.241 37.282 1.00 51.66 77 GLN A C 1
ATOM 640 O O . GLN A 1 77 ? -4.107 21.779 38.061 1.00 51.66 77 GLN A O 1
ATOM 645 N N . LEU A 1 78 ? -4.895 23.493 36.829 1.00 53.12 78 LEU A N 1
ATOM 646 C CA . LEU A 1 78 ? -4.284 24.588 37.552 1.00 53.12 78 LEU A CA 1
ATOM 647 C C . LEU A 1 78 ? -4.933 24.567 38.935 1.00 53.12 78 LEU A C 1
ATOM 649 O O . LEU A 1 78 ? -6.008 25.129 39.140 1.00 53.12 78 LEU A O 1
ATOM 653 N N . ALA A 1 79 ? -4.317 23.836 39.862 1.00 53.66 79 ALA A N 1
ATOM 654 C CA . ALA A 1 79 ? -4.539 24.036 41.273 1.00 53.66 79 ALA A CA 1
ATOM 655 C C . ALA A 1 79 ? -4.245 25.516 41.492 1.00 53.66 79 ALA A C 1
ATOM 657 O O . ALA A 1 79 ? -3.110 25.965 41.304 1.00 53.66 79 ALA A O 1
ATOM 658 N N . MET A 1 80 ? -5.293 26.293 41.764 1.00 55.75 80 MET A N 1
ATOM 659 C CA . MET A 1 80 ? -5.108 27.667 42.186 1.00 55.75 80 MET A CA 1
ATOM 660 C C . MET A 1 80 ? -4.174 27.619 43.397 1.00 55.75 80 MET A C 1
ATOM 662 O O . MET A 1 80 ? -4.456 26.871 44.333 1.00 55.75 80 MET A O 1
ATOM 666 N N . PRO A 1 81 ? -3.040 28.329 43.377 1.00 52.88 81 PRO A N 1
ATOM 667 C CA . PRO A 1 81 ? -2.161 28.347 44.529 1.00 52.88 81 PRO A CA 1
ATOM 668 C C . PRO A 1 81 ? -2.913 28.937 45.733 1.00 52.88 81 PRO A C 1
ATOM 670 O O . PRO A 1 81 ? -3.555 29.982 45.633 1.00 52.88 81 PRO A O 1
ATOM 673 N N . ASP A 1 82 ? -2.818 28.246 46.869 1.00 58.53 82 ASP A N 1
ATOM 674 C CA . ASP A 1 82 ? -3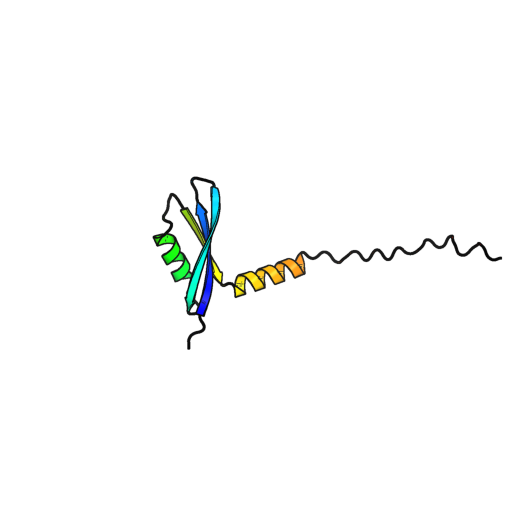.554 28.457 48.129 1.00 58.53 82 ASP A CA 1
ATOM 675 C C . ASP A 1 82 ? -3.296 29.811 48.834 1.00 58.53 82 ASP A C 1
ATOM 6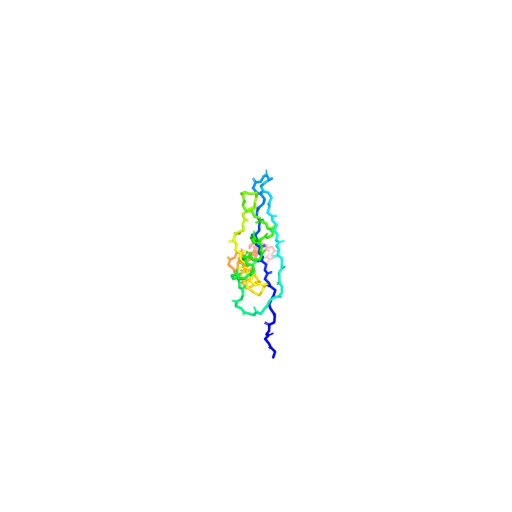77 O O . ASP A 1 82 ? -3.660 30.003 49.992 1.00 58.53 82 ASP A O 1
ATOM 681 N N . PHE A 1 83 ? -2.683 30.797 48.175 1.00 56.34 83 PHE A N 1
ATOM 682 C CA . PHE A 1 83 ? -2.364 32.084 48.806 1.00 56.34 83 PHE A CA 1
ATOM 683 C C . PHE A 1 83 ? -3.546 33.068 48.858 1.00 56.34 83 PHE A C 1
ATOM 685 O O . PHE A 1 83 ? -3.439 34.107 49.505 1.00 56.34 83 PHE A O 1
ATOM 692 N N . LEU A 1 84 ? -4.682 32.763 48.217 1.00 52.78 84 LEU A N 1
ATOM 693 C CA . LEU A 1 84 ? -5.877 33.623 48.245 1.00 52.78 84 LEU A CA 1
ATOM 694 C C . LEU A 1 84 ? -6.842 33.336 49.410 1.00 52.78 84 LEU A C 1
ATOM 696 O O . LEU A 1 84 ? -7.837 34.046 49.550 1.00 52.78 84 LEU A O 1
ATOM 700 N N . GLN A 1 85 ? -6.560 32.361 50.283 1.00 56.31 85 GLN A N 1
ATOM 701 C CA . GLN A 1 85 ? -7.421 32.083 51.444 1.00 56.31 85 GLN A CA 1
ATOM 702 C C . GLN A 1 85 ? -7.127 32.947 52.688 1.00 56.31 85 GLN A C 1
ATOM 704 O O . GLN A 1 85 ? -7.896 32.907 53.642 1.00 56.31 85 GLN A O 1
ATOM 709 N N . LEU A 1 86 ? -6.080 33.782 52.690 1.00 55.41 86 LEU A N 1
ATOM 710 C CA . LEU A 1 86 ? -5.674 34.568 53.872 1.00 55.41 86 LEU A CA 1
ATOM 711 C C . LEU A 1 86 ? -6.148 36.035 53.897 1.00 55.41 86 LEU A C 1
ATOM 713 O O . LEU A 1 86 ? -5.635 36.828 54.676 1.00 55.41 86 LEU A O 1
ATOM 717 N N . ALA A 1 87 ? -7.146 36.414 53.093 1.00 56.72 87 ALA A N 1
ATOM 718 C CA . ALA A 1 87 ? -7.674 37.788 53.073 1.00 56.72 87 ALA A CA 1
ATOM 719 C C . ALA A 1 87 ? -9.063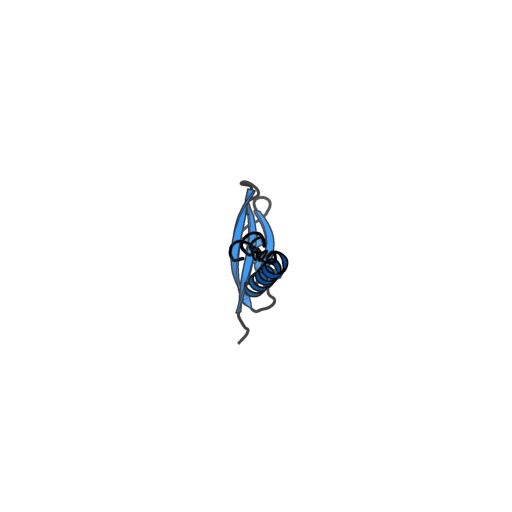 37.952 53.726 1.00 56.72 87 ALA A C 1
ATOM 721 O O . ALA A 1 87 ? -9.800 38.875 53.378 1.00 56.72 87 ALA A O 1
ATOM 722 N N . LYS A 1 88 ? -9.445 37.061 54.652 1.00 54.06 88 LYS A N 1
ATOM 723 C CA . LYS A 1 88 ? -10.625 37.232 55.521 1.00 54.06 88 LYS A CA 1
ATOM 724 C C . LYS A 1 88 ? -10.362 36.673 56.924 1.00 54.06 88 LYS A C 1
ATOM 726 O O . LYS A 1 88 ? -10.906 35.635 57.289 1.00 54.06 88 LYS A O 1
ATOM 731 N N . ALA A 1 89 ? -9.522 37.367 57.682 1.00 47.19 89 ALA A N 1
ATOM 732 C CA . ALA A 1 89 ? -9.508 37.322 59.141 1.00 47.19 89 ALA A CA 1
ATOM 733 C C . ALA A 1 89 ? -9.546 38.763 59.653 1.00 47.19 89 ALA A C 1
ATOM 735 O O . ALA A 1 89 ? -8.855 39.603 59.032 1.00 47.19 89 ALA A O 1
#

Foldseek 3Di:
DFDWFKKWWWKAQPVVRDIDIDIDTGGPPCFVVVQVVVCVVVPPPRMDTDGMDTPVRVVVVVVVCCVVPVDDPPPPPVPPPPPVPPPPD

Secondary structure (DSSP, 8-state):
-PPEEEEEEEEEETTT--EEEEEEEEETT-HHHHHHHHHHHS-TTTEEEEEEEEHHHHHHHHHHHHHHHS-----------GGGGGS--